Protein AF-L5LET6-F1 (afdb_monomer_lite)

Foldseek 3Di:
DQCDAQNLCVVVVQDVDSDCVSAFEQPACFAPVSLVVVLVDSHQEYEFEWDFAPPPDPPTDLWIGGDDPPDRDYNGTLLNSLVCDLVRDQHEYEYEYQELSRQQVNLQSVLVCVVVVSDPHAYEYEFAQAADPPDPDPRGYPPVSNVVSCVPRPVSHHYDYHHDDDDDVVPPDDDDD

Radius of gyration: 16.27 Å; chains: 1; bounding box: 38×45×48 Å

Structure (mmCIF, N/CA/C/O backbone):
data_AF-L5LET6-F1
#
_entry.id   AF-L5LET6-F1
#
loop_
_atom_site.group_PDB
_atom_site.id
_atom_site.type_symbol
_atom_site.label_atom_id
_atom_site.label_alt_id
_atom_site.label_comp_id
_atom_site.label_asym_id
_atom_site.label_entity_id
_atom_site.label_seq_id
_atom_site.pdbx_PDB_ins_code
_atom_site.Cartn_x
_atom_site.Cartn_y
_atom_site.Cartn_z
_atom_site.occupancy
_atom_site.B_iso_or_equiv
_atom_site.auth_seq_id
_atom_site.auth_comp_id
_atom_site.auth_asym_id
_atom_site.auth_atom_id
_atom_site.pdbx_PDB_model_num
ATOM 1 N N . PRO A 1 1 ? -2.279 16.173 13.457 1.00 42.00 1 PRO A N 1
ATOM 2 C CA . PRO A 1 1 ? -1.729 15.002 14.188 1.00 42.00 1 PRO A CA 1
ATOM 3 C C . PRO A 1 1 ? -1.595 13.807 13.237 1.00 42.00 1 PRO A C 1
ATOM 5 O O . PRO A 1 1 ? -2.572 13.461 12.583 1.00 42.00 1 PRO A O 1
ATOM 8 N N . ARG A 1 2 ? -0.393 13.230 13.103 1.00 56.94 2 ARG A N 1
ATOM 9 C CA . ARG A 1 2 ? -0.172 12.028 12.279 1.00 56.94 2 ARG A CA 1
ATOM 10 C C . ARG A 1 2 ? -0.995 10.874 12.863 1.00 56.94 2 ARG A C 1
ATOM 12 O O . ARG A 1 2 ? -0.799 10.533 14.026 1.00 56.94 2 ARG A O 1
ATOM 19 N N . CYS A 1 3 ? -1.927 10.314 12.095 1.00 66.38 3 CYS A N 1
ATOM 20 C CA . CYS A 1 3 ? -2.768 9.209 12.551 1.00 66.38 3 CYS A CA 1
ATOM 21 C C . CYS A 1 3 ? -1.999 7.893 12.360 1.00 66.38 3 CYS A C 1
ATOM 23 O O . CYS A 1 3 ? -1.862 7.406 11.240 1.00 66.38 3 CYS A O 1
ATOM 25 N N . ARG A 1 4 ? -1.414 7.363 13.440 1.00 87.25 4 ARG A N 1
ATOM 26 C CA . ARG A 1 4 ? -0.727 6.062 13.423 1.00 87.25 4 ARG A CA 1
ATOM 27 C C . ARG A 1 4 ? -1.759 4.936 13.398 1.00 87.25 4 ARG A C 1
ATOM 29 O O . ARG A 1 4 ? -2.838 5.094 13.960 1.00 87.25 4 ARG A O 1
ATOM 36 N N . LEU A 1 5 ? -1.407 3.791 12.805 1.00 94.94 5 LEU A N 1
ATOM 37 C CA . LEU A 1 5 ? -2.327 2.659 12.626 1.00 94.94 5 LEU A CA 1
ATOM 38 C C . LEU A 1 5 ? -3.056 2.257 13.911 1.00 94.94 5 LEU A C 1
ATOM 40 O O . LEU A 1 5 ? -4.277 2.202 13.924 1.00 94.94 5 LEU A O 1
ATOM 44 N N . LEU A 1 6 ? -2.325 2.052 15.005 1.00 96.06 6 LEU A N 1
ATOM 45 C CA . LEU A 1 6 ? -2.938 1.624 16.264 1.00 96.06 6 LEU A CA 1
ATOM 46 C C . LEU A 1 6 ? -3.876 2.685 16.855 1.00 96.06 6 LEU A C 1
ATOM 48 O O . LEU A 1 6 ? -4.922 2.338 17.385 1.00 96.06 6 LEU A O 1
ATOM 52 N N . ASP A 1 7 ? -3.537 3.972 16.739 1.00 95.62 7 ASP A N 1
ATOM 53 C CA . ASP A 1 7 ? -4.405 5.055 17.219 1.00 95.62 7 ASP A CA 1
ATOM 54 C C . ASP A 1 7 ? -5.689 5.143 16.391 1.00 95.62 7 ASP A C 1
ATOM 56 O O . ASP A 1 7 ? -6.769 5.355 16.937 1.00 95.62 7 ASP A O 1
ATOM 60 N N . TYR A 1 8 ? -5.569 4.944 15.078 1.00 96.44 8 TYR A N 1
ATOM 61 C CA . TYR A 1 8 ? -6.702 4.889 14.168 1.00 96.44 8 TYR A CA 1
ATOM 62 C C . TYR A 1 8 ? -7.643 3.732 14.514 1.00 96.44 8 TYR A C 1
ATOM 64 O O . TYR A 1 8 ? -8.817 3.967 14.790 1.00 96.44 8 TYR A O 1
ATOM 72 N N . LEU A 1 9 ? -7.123 2.504 14.580 1.00 97.38 9 LEU A N 1
ATOM 73 C CA . LEU A 1 9 ? -7.918 1.307 14.873 1.00 97.38 9 LEU A CA 1
ATOM 74 C C . LEU A 1 9 ? -8.545 1.368 16.274 1.00 97.38 9 LEU A C 1
ATOM 76 O O . LEU A 1 9 ? -9.698 0.978 16.453 1.00 97.38 9 LEU A O 1
ATOM 80 N N . LEU A 1 10 ? -7.825 1.923 17.256 1.00 97.12 10 LEU A N 1
ATOM 81 C CA . LEU A 1 10 ? -8.359 2.169 18.595 1.00 97.12 10 LEU A CA 1
ATOM 82 C C . LEU A 1 10 ? -9.502 3.193 18.558 1.00 97.12 10 LEU A C 1
ATOM 84 O O . LEU A 1 10 ? -10.529 2.980 19.194 1.00 97.12 10 LEU A O 1
ATOM 88 N N . SER A 1 11 ? -9.367 4.276 17.781 1.00 96.56 11 SER A N 1
ATOM 89 C CA . SER A 1 11 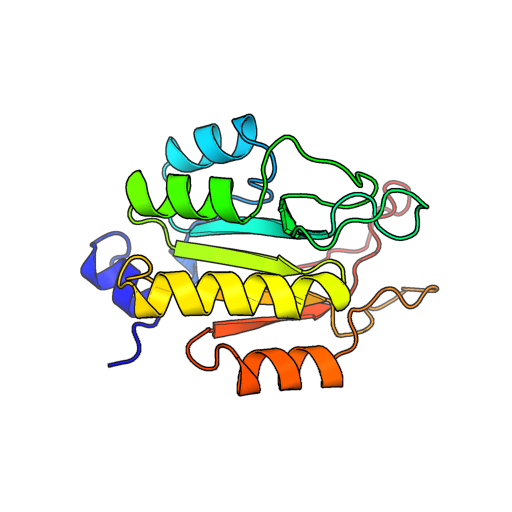? -10.433 5.280 17.627 1.00 96.56 11 SER A CA 1
ATOM 90 C C . SER A 1 11 ? -11.697 4.733 16.954 1.00 96.56 11 SER A C 1
ATOM 92 O O . SER A 1 11 ? -12.787 5.246 17.198 1.00 96.56 11 SER A O 1
ATOM 94 N N . LEU A 1 12 ? -11.559 3.679 16.142 1.00 96.69 12 LEU A N 1
ATOM 95 C CA . LEU A 1 12 ? -12.670 2.959 15.519 1.00 96.69 12 LEU A CA 1
ATOM 96 C C . LEU A 1 12 ? -13.272 1.879 16.434 1.00 96.69 12 LEU A C 1
ATOM 98 O O . LEU A 1 12 ? -14.280 1.276 16.079 1.00 96.69 12 LEU A O 1
ATOM 102 N N . GLY A 1 13 ? -12.659 1.608 17.591 1.00 97.25 13 GLY A N 1
ATOM 103 C CA . GLY A 1 13 ? -13.052 0.520 18.488 1.00 97.25 13 GLY A CA 1
ATOM 104 C C . GLY A 1 13 ? -12.735 -0.880 17.948 1.00 97.25 13 GLY A C 1
ATOM 105 O O . GLY A 1 13 ? -13.271 -1.857 18.462 1.00 97.25 13 GLY A O 1
ATOM 106 N N . GLN A 1 14 ? -11.879 -0.991 16.926 1.00 97.00 14 GLN A N 1
ATOM 107 C CA . GLN A 1 14 ? -11.505 -2.275 16.317 1.00 97.00 14 GLN A CA 1
ATOM 108 C C . GLN A 1 14 ? -10.480 -3.048 17.157 1.00 97.00 14 GLN A C 1
ATOM 110 O O . GLN A 1 14 ? -10.425 -4.271 17.092 1.00 97.00 14 GLN A O 1
ATOM 115 N N . ILE A 1 15 ? -9.697 -2.344 17.977 1.00 97.81 15 ILE A N 1
ATOM 116 C CA . ILE A 1 15 ? -8.790 -2.934 18.967 1.00 97.81 15 ILE A CA 1
ATOM 117 C C . ILE A 1 15 ? -9.070 -2.331 20.344 1.00 97.81 15 ILE A C 1
ATOM 119 O O . ILE A 1 15 ? -9.472 -1.174 20.451 1.00 97.81 15 ILE A O 1
ATOM 123 N N . SER A 1 16 ? -8.846 -3.100 21.409 1.00 97.12 16 SER A N 1
ATOM 124 C CA . SER A 1 16 ? -9.126 -2.676 22.791 1.00 97.12 16 SER A CA 1
ATOM 125 C C . SER A 1 16 ? -7.997 -1.863 23.432 1.00 97.12 16 SER A C 1
ATOM 127 O O . SER A 1 16 ? -8.214 -1.153 24.412 1.00 97.12 16 SER A O 1
ATOM 129 N N . GLN A 1 17 ? -6.784 -1.968 22.892 1.00 96.81 17 GLN A N 1
ATOM 130 C CA . GLN A 1 17 ? -5.580 -1.317 23.398 1.00 96.81 17 GLN A CA 1
ATOM 131 C C . GLN A 1 17 ? -4.551 -1.150 22.276 1.00 96.81 17 GLN A C 1
ATOM 133 O O . GLN A 1 17 ? -4.701 -1.717 21.197 1.00 96.81 17 GLN A O 1
ATOM 138 N N . ARG A 1 18 ? -3.483 -0.385 22.531 1.00 95.12 18 ARG A N 1
ATOM 139 C CA . ARG A 1 18 ? -2.367 -0.194 21.588 1.00 95.12 18 ARG A CA 1
ATOM 140 C C . ARG A 1 18 ? -1.471 -1.434 21.520 1.00 95.12 18 ARG A C 1
ATOM 142 O O . ARG A 1 18 ? -0.338 -1.407 21.990 1.00 95.12 18 ARG A O 1
ATOM 149 N N . ASP A 1 19 ? -1.990 -2.498 20.927 1.00 94.62 19 ASP A N 1
ATOM 150 C CA . ASP A 1 19 ? -1.293 -3.764 20.731 1.00 94.62 19 ASP A CA 1
ATOM 151 C C . ASP A 1 19 ? -1.419 -4.201 19.268 1.00 94.62 19 ASP A C 1
ATOM 153 O O . ASP A 1 19 ? -2.522 -4.397 18.756 1.00 94.62 19 ASP A O 1
ATOM 157 N N . SER A 1 20 ? -0.283 -4.323 18.579 1.00 92.69 20 SER A N 1
ATOM 158 C CA . SER A 1 20 ? -0.252 -4.725 17.173 1.00 92.69 20 SER A CA 1
ATOM 159 C C . SER A 1 20 ? -0.638 -6.186 16.955 1.00 92.69 20 SER A C 1
ATOM 161 O O . SER A 1 20 ? -1.014 -6.527 15.840 1.00 92.69 20 SER A O 1
ATOM 163 N N . LEU A 1 21 ? -0.584 -7.036 17.989 1.00 95.94 21 LEU A N 1
ATOM 164 C CA . LEU A 1 21 ? -1.037 -8.430 17.903 1.00 95.94 21 LEU A CA 1
ATOM 165 C C . LEU A 1 21 ? -2.555 -8.545 17.710 1.00 95.94 21 LEU A C 1
ATOM 167 O O . LEU A 1 21 ? -3.041 -9.593 17.299 1.00 95.94 21 LEU A O 1
ATOM 171 N N . LEU A 1 22 ? -3.301 -7.473 17.991 1.00 97.00 22 LEU A N 1
ATOM 172 C CA . LEU A 1 22 ? -4.745 -7.407 17.769 1.00 97.00 22 LEU A CA 1
ATOM 173 C C . LEU A 1 22 ? -5.113 -7.018 16.330 1.00 97.00 22 LEU A C 1
ATOM 175 O O . LEU A 1 22 ? -6.288 -7.057 15.978 1.00 97.00 22 LEU A O 1
ATOM 179 N N . VAL A 1 23 ? -4.140 -6.607 15.512 1.00 97.62 23 VAL A N 1
ATOM 180 C CA . VAL A 1 23 ? -4.394 -6.137 14.147 1.00 97.62 23 VAL A CA 1
ATOM 181 C C . VAL A 1 23 ? -4.425 -7.322 13.189 1.00 97.62 23 VAL A C 1
ATOM 183 O O . VAL A 1 23 ? -3.435 -8.039 13.051 1.00 97.62 23 VAL A O 1
ATOM 186 N N . THR A 1 24 ? -5.544 -7.488 12.488 1.00 98.12 24 THR A N 1
ATOM 187 C CA . THR A 1 24 ? -5.717 -8.487 11.427 1.00 98.12 24 THR A CA 1
ATOM 188 C C . THR A 1 24 ? -5.458 -7.885 10.047 1.00 98.12 24 THR A C 1
ATOM 190 O O . THR A 1 24 ? -5.730 -6.704 9.799 1.00 98.12 24 THR A O 1
ATOM 193 N N . TRP A 1 25 ? -4.903 -8.699 9.151 1.00 97.81 25 TRP A N 1
ATOM 194 C CA . TRP A 1 25 ? -4.405 -8.270 7.847 1.00 97.81 25 TRP A CA 1
ATOM 195 C C . TRP A 1 25 ? -4.940 -9.191 6.760 1.00 97.81 25 TRP A C 1
ATOM 197 O O . TRP A 1 25 ? -4.716 -10.400 6.813 1.00 97.81 25 TRP A O 1
ATOM 207 N N . HIS A 1 26 ? -5.566 -8.604 5.746 1.00 98.31 26 HIS A N 1
ATOM 208 C CA . HIS A 1 26 ? -5.861 -9.302 4.508 1.00 98.31 26 HIS A CA 1
ATOM 209 C C . HIS A 1 26 ? -4.644 -9.213 3.593 1.00 98.31 26 HIS A C 1
ATOM 211 O O . HIS A 1 26 ? -4.212 -8.109 3.263 1.00 98.31 26 HIS A O 1
ATOM 217 N N . HIS A 1 27 ? -4.095 -10.355 3.196 1.00 96.69 27 HIS A N 1
ATOM 218 C CA . HIS A 1 27 ? -2.906 -10.431 2.349 1.00 96.69 27 HIS A CA 1
ATOM 219 C C . HIS A 1 27 ? -3.279 -10.556 0.868 1.00 96.69 27 HIS A C 1
ATOM 221 O O . HIS A 1 27 ? -4.204 -11.298 0.533 1.00 96.69 27 HIS A O 1
ATOM 227 N N . ALA A 1 28 ? -2.517 -9.888 -0.003 1.00 96.62 28 ALA A N 1
ATOM 228 C CA . ALA A 1 28 ? -2.581 -10.003 -1.457 1.00 96.62 28 ALA A CA 1
ATOM 229 C C . ALA A 1 28 ? -3.970 -9.715 -2.062 1.00 96.62 28 ALA A C 1
ATOM 231 O O . ALA A 1 28 ? -4.468 -10.461 -2.911 1.00 96.62 28 ALA A O 1
ATOM 232 N N . ALA A 1 29 ? -4.598 -8.602 -1.666 1.00 98.25 29 ALA A N 1
ATOM 233 C CA . ALA A 1 29 ? -5.882 -8.129 -2.195 1.00 98.25 29 ALA A CA 1
ATOM 234 C C . ALA A 1 29 ? -5.753 -7.525 -3.614 1.00 98.25 29 ALA A C 1
ATOM 236 O O . ALA A 1 29 ? -6.177 -6.395 -3.865 1.00 98.25 29 ALA A O 1
ATOM 237 N N . ASN A 1 30 ? -5.126 -8.261 -4.533 1.00 98.44 30 ASN A N 1
ATOM 238 C CA . ASN A 1 30 ? -4.574 -7.724 -5.774 1.00 98.44 30 ASN A CA 1
ATOM 239 C C . ASN A 1 30 ? -5.618 -7.563 -6.886 1.00 98.44 30 ASN A C 1
ATOM 241 O O . ASN A 1 30 ? -5.708 -6.510 -7.510 1.00 98.44 30 ASN A O 1
ATOM 245 N N . SER A 1 31 ? -6.442 -8.579 -7.140 1.00 98.56 31 SER A N 1
ATOM 246 C CA . SER A 1 31 ? -7.479 -8.489 -8.178 1.00 98.56 31 SER A CA 1
ATOM 247 C C . SER A 1 31 ? -8.720 -7.738 -7.687 1.00 98.56 31 SER A C 1
ATOM 249 O O . SER A 1 31 ? -8.917 -7.557 -6.482 1.00 98.56 31 SER A O 1
ATOM 251 N N . GLN A 1 32 ? -9.624 -7.343 -8.589 1.00 98.62 32 GLN A N 1
ATOM 252 C CA . GLN A 1 32 ? -10.919 -6.789 -8.165 1.00 98.62 32 GLN A CA 1
ATOM 253 C C . GLN A 1 32 ? -11.714 -7.785 -7.312 1.00 98.62 32 GLN A C 1
ATOM 255 O O . GLN A 1 32 ? -12.430 -7.389 -6.390 1.00 98.62 32 GLN A O 1
ATOM 260 N N . LYS A 1 33 ? -11.604 -9.080 -7.625 1.00 98.50 33 LYS A N 1
ATOM 261 C CA . LYS A 1 33 ? -12.255 -10.151 -6.870 1.00 98.50 33 LYS A CA 1
ATOM 262 C C . LYS A 1 33 ? -11.685 -10.245 -5.453 1.00 98.50 33 LYS A C 1
ATOM 264 O O . LYS A 1 33 ? -12.463 -10.247 -4.502 1.00 98.50 33 LYS A O 1
ATOM 269 N N . ASP A 1 34 ? -10.362 -10.289 -5.321 1.00 98.44 34 ASP A N 1
ATOM 270 C CA . ASP A 1 34 ? -9.696 -10.436 -4.021 1.00 98.44 34 ASP A CA 1
ATOM 271 C C . ASP A 1 34 ? -9.885 -9.178 -3.169 1.00 98.44 34 ASP A C 1
ATOM 273 O O . ASP A 1 34 ? -10.208 -9.275 -1.990 1.00 98.44 34 ASP A O 1
ATOM 277 N N . MET A 1 35 ? -9.819 -7.990 -3.779 1.00 98.62 35 MET A N 1
ATOM 278 C CA . MET A 1 35 ? -10.154 -6.730 -3.115 1.00 98.62 35 MET A CA 1
ATOM 279 C C . MET A 1 35 ? -11.585 -6.734 -2.557 1.00 98.62 35 MET A C 1
ATOM 281 O O . MET A 1 35 ? -11.789 -6.318 -1.419 1.00 98.62 35 MET A O 1
ATOM 285 N N . ARG A 1 36 ? -12.587 -7.208 -3.314 1.00 98.50 36 ARG A N 1
ATOM 286 C CA . ARG A 1 36 ? -13.974 -7.294 -2.813 1.00 98.50 36 ARG A CA 1
ATOM 287 C C . ARG A 1 36 ? -14.099 -8.276 -1.651 1.00 98.50 36 ARG A C 1
ATOM 289 O O . ARG A 1 36 ? -14.700 -7.922 -0.643 1.00 98.50 36 ARG A O 1
ATOM 296 N N . ALA A 1 37 ? -13.473 -9.448 -1.748 1.00 98.31 37 ALA A N 1
ATOM 297 C CA . ALA A 1 37 ? -13.440 -10.406 -0.644 1.00 98.31 37 ALA A CA 1
ATOM 298 C C . ALA A 1 37 ? -12.770 -9.810 0.611 1.00 98.31 37 ALA A C 1
ATOM 300 O O . ALA A 1 37 ? -13.271 -9.961 1.725 1.00 98.31 37 ALA A O 1
ATOM 301 N N . ALA A 1 38 ? -11.681 -9.058 0.435 1.00 98.00 38 ALA A N 1
ATOM 302 C CA . ALA A 1 38 ? -10.997 -8.362 1.518 1.00 98.00 38 ALA A CA 1
ATOM 303 C C . ALA A 1 38 ? -11.872 -7.280 2.171 1.00 98.00 38 ALA A C 1
ATOM 305 O O . ALA A 1 38 ? -11.862 -7.117 3.396 1.00 98.00 38 ALA A O 1
ATOM 306 N N . LEU A 1 39 ? -12.654 -6.551 1.370 1.00 98.44 39 LEU A N 1
ATOM 307 C CA . LEU A 1 39 ? -13.596 -5.541 1.852 1.00 98.44 39 LEU A CA 1
ATOM 308 C C . LEU A 1 39 ? -14.747 -6.152 2.663 1.00 98.44 39 LEU A C 1
ATOM 310 O O . LEU A 1 39 ? -15.169 -5.536 3.637 1.00 98.44 39 LEU A O 1
ATOM 314 N N . GLU A 1 40 ? -15.204 -7.349 2.294 1.00 98.19 40 GLU A N 1
ATOM 315 C CA . GLU A 1 40 ? -16.276 -8.089 2.979 1.00 98.19 40 GLU A CA 1
ATOM 316 C C . GLU A 1 40 ? -15.808 -8.836 4.241 1.00 98.19 40 GLU A C 1
ATOM 318 O O . GLU A 1 40 ? -16.635 -9.218 5.066 1.00 98.19 40 GLU A O 1
ATOM 323 N N . SER A 1 41 ? -14.500 -9.047 4.408 1.00 97.94 41 SER A N 1
ATOM 324 C CA . SER A 1 41 ? -13.923 -9.714 5.585 1.00 97.94 41 SER A CA 1
ATOM 325 C C . SER A 1 41 ? -13.953 -8.850 6.857 1.00 97.94 41 SER A C 1
ATOM 327 O O . SER A 1 41 ? -14.169 -7.638 6.800 1.00 97.94 41 SER A O 1
ATOM 329 N N . ASP A 1 42 ? -13.597 -9.443 7.998 1.00 97.25 42 ASP A N 1
ATOM 330 C CA . ASP A 1 42 ? -13.362 -8.722 9.260 1.00 97.25 42 ASP A CA 1
ATOM 331 C C . ASP A 1 42 ? -11.916 -8.195 9.404 1.00 97.25 42 ASP A C 1
ATOM 333 O O . ASP A 1 42 ? -11.546 -7.657 10.450 1.00 97.25 42 ASP A O 1
ATOM 337 N N . ASP A 1 43 ? -11.077 -8.316 8.366 1.00 98.31 43 ASP A N 1
ATOM 338 C CA . ASP A 1 43 ? -9.687 -7.852 8.429 1.00 98.31 43 ASP A CA 1
ATOM 339 C C . ASP A 1 43 ? -9.598 -6.328 8.584 1.00 98.31 43 ASP A C 1
ATOM 341 O O . ASP A 1 43 ? -10.330 -5.566 7.944 1.00 98.31 43 ASP A O 1
ATOM 345 N N . MET A 1 44 ? -8.678 -5.854 9.422 1.00 98.44 44 MET A N 1
ATOM 346 C CA . MET A 1 44 ? -8.559 -4.427 9.739 1.00 98.44 44 MET A CA 1
ATOM 347 C C . MET A 1 44 ? -7.727 -3.652 8.715 1.00 98.44 44 MET A C 1
ATOM 349 O O . MET A 1 44 ? -7.935 -2.449 8.528 1.00 98.44 44 MET A O 1
ATOM 353 N N . VAL A 1 45 ? -6.776 -4.319 8.061 1.00 98.44 45 VAL A N 1
ATOM 354 C CA . VAL A 1 45 ? -5.854 -3.711 7.096 1.00 98.44 45 VAL A CA 1
ATOM 355 C C . VAL A 1 45 ? -5.800 -4.545 5.828 1.00 98.44 45 VAL A C 1
ATOM 357 O O . VAL A 1 45 ? -5.683 -5.765 5.892 1.00 98.44 45 VAL A O 1
ATOM 360 N N . LEU A 1 46 ? -5.867 -3.879 4.679 1.00 98.62 46 LEU A N 1
ATOM 361 C CA . LEU A 1 46 ? -5.692 -4.499 3.372 1.00 98.62 46 LEU A CA 1
ATOM 362 C C . LEU A 1 46 ? -4.263 -4.289 2.900 1.00 98.62 46 LEU A C 1
ATOM 364 O O . LEU A 1 46 ? -3.794 -3.152 2.828 1.00 98.62 46 LEU A O 1
ATOM 368 N N . GLU A 1 47 ? -3.606 -5.385 2.561 1.00 98.62 47 GLU A N 1
ATOM 369 C CA . GLU A 1 47 ? -2.325 -5.401 1.882 1.00 98.62 47 GLU A CA 1
ATOM 370 C C . GLU A 1 47 ? -2.531 -5.786 0.409 1.00 98.62 47 GLU A C 1
ATOM 372 O O . GLU A 1 47 ? -3.348 -6.654 0.089 1.00 98.62 47 GLU A O 1
ATOM 377 N N . ALA A 1 48 ? -1.844 -5.079 -0.486 1.00 98.50 48 ALA A N 1
ATOM 378 C CA . ALA A 1 48 ? -1.819 -5.387 -1.907 1.00 98.50 48 ALA A CA 1
ATOM 379 C C . ALA A 1 48 ? -0.451 -5.063 -2.515 1.00 98.50 48 ALA A C 1
ATOM 381 O O . ALA A 1 48 ? 0.188 -4.057 -2.185 1.00 98.50 48 ALA A O 1
ATOM 382 N N . ASP A 1 49 ? -0.063 -5.898 -3.466 1.00 98.75 49 ASP A N 1
ATOM 383 C CA . ASP A 1 49 ? 1.192 -5.830 -4.189 1.00 98.75 49 ASP A CA 1
ATOM 384 C C . ASP A 1 49 ? 1.092 -4.839 -5.346 1.00 98.75 49 ASP A C 1
ATOM 386 O O . ASP A 1 49 ? 0.116 -4.847 -6.089 1.00 98.75 49 ASP A O 1
ATOM 390 N N . VAL A 1 50 ? 2.112 -4.007 -5.545 1.00 98.69 50 VAL A N 1
ATOM 391 C CA . VAL A 1 50 ? 2.115 -2.959 -6.572 1.00 98.69 50 VAL A CA 1
ATOM 392 C C . VAL A 1 50 ? 3.296 -3.130 -7.518 1.00 98.69 50 VAL A C 1
ATOM 394 O O . VAL A 1 50 ? 4.456 -3.217 -7.099 1.00 98.69 50 VAL A O 1
ATOM 397 N N . ASN A 1 51 ? 3.009 -3.093 -8.817 1.00 97.88 51 ASN A N 1
ATOM 398 C CA . ASN A 1 51 ? 4.009 -2.956 -9.872 1.00 97.88 51 ASN A CA 1
ATOM 399 C C . ASN A 1 51 ? 3.466 -2.073 -11.006 1.00 97.88 51 ASN A C 1
ATOM 401 O O . ASN A 1 51 ? 2.297 -1.699 -10.991 1.00 97.88 51 ASN A O 1
ATOM 405 N N . LEU A 1 52 ? 4.300 -1.725 -11.984 1.00 97.81 52 LEU A N 1
ATOM 406 C CA . LEU A 1 52 ? 3.797 -1.175 -13.243 1.00 97.81 52 LEU A CA 1
ATOM 407 C C . LEU A 1 52 ? 3.100 -2.273 -14.052 1.00 97.81 52 LEU A C 1
ATOM 409 O O . LEU A 1 52 ? 3.292 -3.462 -13.796 1.00 97.81 52 LEU A O 1
ATOM 413 N N . GLU A 1 53 ? 2.270 -1.881 -15.008 1.00 97.62 53 GLU A N 1
ATOM 414 C CA . GLU A 1 53 ? 1.670 -2.805 -15.965 1.00 97.62 53 GLU A CA 1
ATOM 415 C C . GLU A 1 53 ? 2.677 -3.186 -17.054 1.00 97.62 53 GLU A C 1
ATOM 417 O O . GLU A 1 53 ? 3.353 -2.330 -17.615 1.00 97.62 53 GLU A O 1
ATOM 422 N N . GLY A 1 54 ? 2.773 -4.480 -17.361 1.00 95.44 54 GLY A N 1
ATOM 423 C CA . GLY A 1 54 ? 3.669 -5.020 -18.383 1.00 95.44 54 GLY A CA 1
ATOM 424 C C . GLY A 1 54 ? 5.179 -4.826 -18.149 1.00 95.44 54 GLY A C 1
ATOM 425 O O . GLY A 1 54 ? 5.877 -4.623 -19.146 1.00 95.44 54 GLY A O 1
ATOM 426 N N . PRO A 1 55 ? 5.724 -4.886 -16.915 1.00 92.00 55 PRO A N 1
ATOM 427 C CA . PRO A 1 55 ? 7.115 -4.550 -16.630 1.00 92.00 55 PRO A CA 1
ATOM 428 C C . PRO A 1 55 ? 8.098 -5.394 -17.438 1.00 92.00 55 PRO A C 1
ATOM 430 O O . PRO A 1 55 ? 7.920 -6.606 -17.574 1.00 92.00 55 PRO A O 1
ATOM 433 N N . ILE A 1 56 ? 9.174 -4.762 -17.920 1.00 88.25 56 ILE A N 1
ATOM 434 C CA . ILE A 1 56 ? 10.249 -5.421 -18.692 1.00 88.25 56 ILE A CA 1
ATOM 435 C C . ILE A 1 56 ? 9.708 -6.030 -20.007 1.00 88.25 56 ILE A C 1
ATOM 437 O O . ILE A 1 56 ? 10.240 -6.999 -20.550 1.00 88.25 56 ILE A O 1
ATOM 441 N N . THR A 1 57 ? 8.635 -5.455 -20.559 1.00 92.25 57 THR A N 1
ATOM 442 C CA . THR A 1 57 ? 8.097 -5.819 -21.877 1.00 92.25 57 THR A CA 1
ATOM 443 C C . THR A 1 57 ? 7.969 -4.593 -22.778 1.00 92.25 57 THR A C 1
ATOM 445 O O . THR A 1 57 ? 8.011 -3.456 -22.318 1.00 92.25 57 THR A O 1
ATOM 448 N N . ALA A 1 58 ? 7.759 -4.810 -24.080 1.00 92.06 58 ALA A N 1
ATOM 449 C CA . ALA A 1 58 ? 7.444 -3.724 -25.014 1.00 92.06 58 ALA A CA 1
ATOM 450 C C . ALA A 1 58 ? 6.095 -3.034 -24.718 1.00 92.06 58 ALA A C 1
ATOM 452 O O . ALA A 1 58 ? 5.835 -1.960 -25.252 1.00 92.06 58 ALA A O 1
ATOM 453 N N . ASN A 1 59 ? 5.254 -3.652 -23.883 1.00 92.31 59 ASN A N 1
ATOM 454 C CA . ASN A 1 59 ? 3.945 -3.151 -23.478 1.00 92.31 59 ASN A CA 1
ATOM 455 C C . ASN A 1 59 ? 3.975 -2.536 -22.068 1.00 92.31 59 ASN A C 1
ATOM 457 O O . ASN A 1 59 ? 2.909 -2.370 -21.481 1.00 92.31 59 ASN A O 1
ATOM 461 N N . GLU A 1 60 ? 5.157 -2.262 -21.500 1.00 93.38 60 GLU A N 1
ATOM 462 C CA . GLU A 1 60 ? 5.252 -1.589 -20.202 1.00 93.38 60 GLU A CA 1
ATOM 463 C C . GLU A 1 60 ? 4.551 -0.229 -20.273 1.00 93.38 60 GLU A C 1
ATOM 465 O O . GLU A 1 60 ? 4.829 0.587 -21.158 1.00 93.38 60 GLU A O 1
ATOM 470 N N . THR A 1 61 ? 3.637 0.014 -19.338 1.00 94.50 61 THR A N 1
ATOM 471 C CA . THR A 1 61 ? 2.979 1.311 -19.188 1.00 94.50 61 THR A CA 1
ATOM 472 C C . THR A 1 61 ? 3.435 1.982 -17.895 1.00 94.50 61 THR A C 1
ATOM 474 O O . THR A 1 61 ? 3.945 1.347 -16.976 1.00 94.50 61 THR A O 1
ATOM 477 N N . GLY A 1 62 ? 3.239 3.297 -17.793 1.00 94.88 62 GLY A N 1
ATOM 478 C CA . GLY A 1 62 ? 3.500 4.044 -16.557 1.00 94.88 62 GLY A CA 1
ATOM 479 C C . GLY A 1 62 ? 2.410 3.884 -15.489 1.00 94.88 62 GLY A C 1
ATOM 480 O O . GLY A 1 62 ? 2.398 4.659 -14.536 1.00 94.88 62 GLY A O 1
ATOM 481 N N . VAL A 1 63 ? 1.464 2.954 -15.667 1.00 98.19 63 VAL A N 1
ATOM 482 C CA . VAL A 1 63 ? 0.292 2.793 -14.799 1.00 98.19 63 VAL A CA 1
ATOM 483 C C . VAL A 1 63 ? 0.593 1.773 -13.700 1.00 98.19 63 VAL A C 1
ATOM 485 O O . VAL A 1 63 ? 0.849 0.609 -14.013 1.00 98.19 63 VAL A O 1
ATOM 488 N N . PRO A 1 64 ? 0.534 2.160 -12.411 1.00 98.69 64 PRO A N 1
ATOM 489 C CA . PRO A 1 64 ? 0.619 1.204 -11.318 1.00 98.69 64 PRO A CA 1
ATOM 490 C C . PRO A 1 64 ? -0.628 0.322 -11.248 1.00 98.69 64 PRO A C 1
ATOM 492 O O . PRO A 1 64 ? -1.763 0.812 -11.259 1.00 98.69 64 PRO A O 1
ATOM 495 N N . ILE A 1 65 ? -0.410 -0.979 -11.122 1.00 98.75 65 ILE A N 1
ATOM 496 C CA . ILE A 1 65 ? -1.438 -2.008 -11.013 1.00 98.75 65 ILE A CA 1
ATOM 497 C C . ILE A 1 65 ? -1.204 -2.875 -9.781 1.00 98.75 65 ILE A C 1
ATOM 499 O O . ILE A 1 65 ? -0.077 -3.014 -9.299 1.00 98.75 65 ILE A O 1
ATOM 503 N N . MET A 1 66 ? -2.288 -3.469 -9.292 1.00 98.62 66 MET A N 1
ATOM 504 C CA . MET A 1 66 ? -2.257 -4.363 -8.145 1.00 98.62 66 MET A CA 1
ATOM 505 C C . MET A 1 66 ? -1.876 -5.770 -8.601 1.00 98.62 66 MET A C 1
ATOM 507 O O . MET A 1 66 ? -2.709 -6.506 -9.137 1.00 98.62 66 MET A O 1
ATOM 511 N N . VAL A 1 67 ? -0.598 -6.126 -8.481 1.00 97.62 67 VAL A N 1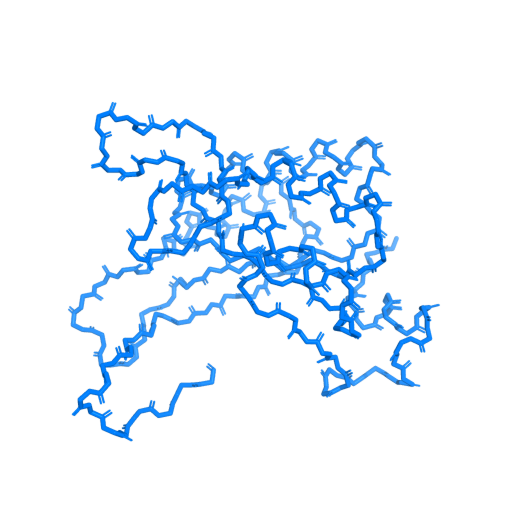
ATOM 512 C CA . VAL A 1 67 ? -0.045 -7.350 -9.063 1.00 97.62 67 VAL A CA 1
ATOM 513 C C . VAL A 1 67 ? 1.172 -7.866 -8.296 1.00 97.62 67 VAL A C 1
ATOM 515 O O . VAL A 1 67 ? 2.103 -7.126 -7.975 1.00 97.62 67 VAL A O 1
ATOM 518 N N . HIS A 1 68 ? 1.198 -9.181 -8.085 1.00 95.19 68 HIS A N 1
ATOM 519 C CA . HIS A 1 68 ? 2.366 -9.903 -7.593 1.00 95.19 68 HIS A CA 1
ATOM 520 C C . HIS A 1 68 ? 3.021 -10.696 -8.740 1.00 95.19 68 HIS A C 1
ATOM 522 O O . HIS A 1 68 ? 2.319 -11.428 -9.449 1.00 95.19 68 HIS A O 1
ATOM 528 N N . PRO A 1 69 ? 4.356 -10.643 -8.913 1.00 91.75 69 PRO A N 1
ATOM 529 C CA . PRO A 1 69 ? 5.073 -11.532 -9.826 1.00 91.75 69 PRO A CA 1
ATOM 530 C C . PRO A 1 69 ? 4.748 -13.023 -9.584 1.00 91.75 69 PRO A C 1
ATOM 532 O O . PRO A 1 69 ? 4.565 -13.439 -8.444 1.00 91.75 69 PRO A O 1
ATOM 535 N N . PRO A 1 70 ? 4.692 -13.878 -10.617 1.00 92.50 70 PRO A N 1
ATOM 536 C CA . PRO A 1 70 ? 5.142 -13.634 -11.983 1.00 92.50 70 PRO A CA 1
ATOM 537 C C . PRO A 1 70 ? 4.092 -12.953 -12.873 1.00 92.50 70 PRO A C 1
ATOM 539 O O . PRO A 1 70 ? 4.343 -12.778 -14.063 1.00 92.50 70 PRO A O 1
ATOM 542 N N . LEU A 1 71 ? 2.921 -12.591 -12.338 1.00 94.88 71 LEU A N 1
ATOM 543 C CA . LEU A 1 71 ? 1.932 -11.849 -13.110 1.00 94.88 71 LEU A CA 1
ATOM 544 C C . LEU A 1 71 ? 2.439 -10.426 -13.368 1.00 94.88 71 LEU A C 1
ATOM 546 O O . LEU A 1 71 ? 3.057 -9.800 -12.508 1.00 94.88 71 LEU A O 1
ATOM 550 N N . ILE A 1 72 ? 2.178 -9.942 -14.580 1.00 96.19 72 ILE A N 1
ATOM 551 C CA . ILE A 1 72 ? 2.581 -8.610 -15.057 1.00 96.19 72 ILE A CA 1
ATOM 552 C C . ILE A 1 72 ? 1.388 -7.774 -15.542 1.00 96.19 72 ILE A C 1
ATOM 554 O O . ILE A 1 72 ? 1.561 -6.649 -15.995 1.00 96.19 72 ILE A O 1
ATOM 558 N N . TYR A 1 73 ? 0.178 -8.324 -15.430 1.00 97.50 73 TYR A N 1
ATOM 559 C CA . TYR A 1 73 ? -1.092 -7.679 -15.750 1.00 97.50 73 TYR A CA 1
ATOM 560 C C . TYR A 1 73 ? -2.088 -7.978 -14.629 1.00 97.50 73 TYR A C 1
ATOM 562 O O . TYR A 1 73 ? -2.017 -9.039 -14.004 1.00 97.50 73 TYR A O 1
ATOM 570 N N . SER A 1 74 ? -3.016 -7.056 -14.395 1.00 97.56 74 SER A N 1
ATOM 571 C CA . SER A 1 74 ? -4.073 -7.178 -13.391 1.00 97.56 74 SER A CA 1
ATOM 572 C C . SER A 1 74 ? -5.357 -6.544 -13.914 1.00 97.56 74 SER A C 1
ATOM 574 O O . SER A 1 74 ? -5.310 -5.638 -14.742 1.00 97.56 74 SER A O 1
ATOM 576 N N . ASP A 1 75 ? -6.505 -7.004 -13.421 1.00 98.44 75 ASP A N 1
ATOM 577 C CA . ASP A 1 75 ? -7.801 -6.377 -13.692 1.00 98.44 75 ASP A CA 1
ATOM 578 C C . ASP A 1 75 ? -8.055 -5.140 -12.810 1.00 98.44 75 ASP A C 1
ATOM 580 O O . ASP A 1 75 ? -9.137 -4.550 -12.866 1.00 98.44 75 ASP A O 1
ATOM 584 N N . ASN A 1 76 ? -7.077 -4.754 -11.987 1.00 98.69 76 ASN A N 1
ATOM 585 C CA . ASN A 1 76 ? -7.212 -3.705 -10.992 1.00 98.69 76 ASN A CA 1
ATOM 586 C C . ASN A 1 76 ? -5.987 -2.781 -10.989 1.00 98.69 76 ASN A C 1
ATOM 588 O O . ASN A 1 76 ? -4.890 -3.152 -10.561 1.00 98.69 76 ASN A O 1
ATOM 592 N N . THR A 1 77 ? -6.179 -1.552 -11.462 1.00 98.88 77 THR A N 1
ATOM 593 C CA . THR A 1 77 ? -5.175 -0.492 -11.296 1.00 98.88 77 THR A CA 1
ATOM 594 C C . THR A 1 77 ? -5.097 -0.053 -9.834 1.00 98.88 77 THR A C 1
ATOM 596 O O . THR A 1 77 ? -6.070 -0.174 -9.087 1.00 98.88 77 THR A O 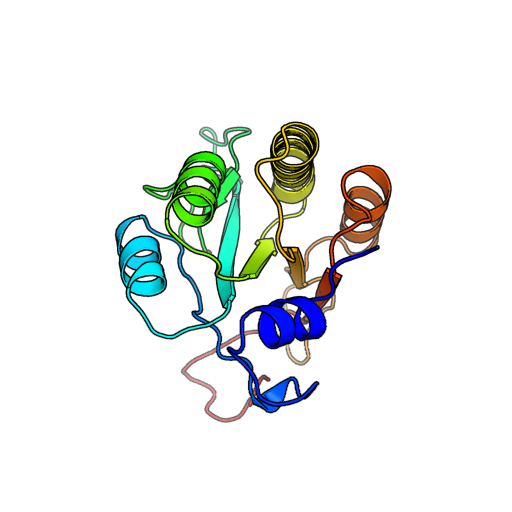1
ATOM 599 N N . LEU A 1 78 ? -3.966 0.519 -9.415 1.00 98.81 78 LEU A N 1
ATOM 600 C CA . LEU A 1 78 ? -3.844 1.099 -8.075 1.00 98.81 78 LEU A CA 1
ATOM 601 C C . LEU A 1 78 ? -4.901 2.191 -7.830 1.00 98.81 78 LEU A C 1
ATOM 603 O O . LEU A 1 78 ? -5.437 2.290 -6.731 1.00 98.81 78 LEU A O 1
ATOM 607 N N . GLU A 1 79 ? -5.226 2.997 -8.846 1.00 98.75 79 GLU A N 1
ATOM 608 C CA . GLU A 1 79 ? -6.247 4.048 -8.741 1.00 98.75 79 GLU A CA 1
ATOM 609 C C . GLU A 1 79 ? -7.641 3.471 -8.494 1.00 98.75 79 GLU A C 1
ATOM 611 O O . GLU A 1 79 ? -8.300 3.878 -7.539 1.00 98.75 79 GLU A O 1
ATOM 616 N N . GLN A 1 80 ? -8.057 2.470 -9.276 1.00 98.81 80 GLN A N 1
ATOM 617 C CA . GLN A 1 80 ? -9.336 1.778 -9.071 1.00 98.81 80 GLN A CA 1
ATOM 618 C C . GLN A 1 80 ? -9.410 1.106 -7.699 1.00 98.81 80 GLN A C 1
ATOM 620 O O . GLN A 1 80 ? -10.447 1.174 -7.027 1.00 98.81 80 GLN A O 1
ATOM 625 N N . TRP A 1 81 ? -8.310 0.486 -7.268 1.00 98.81 81 TRP A N 1
ATOM 626 C CA . TRP A 1 81 ? -8.231 -0.148 -5.963 1.00 98.81 81 TRP A CA 1
ATOM 627 C C . TRP A 1 81 ? -8.378 0.878 -4.838 1.00 98.81 81 TRP A C 1
ATOM 629 O O . TRP A 1 81 ? -9.220 0.710 -3.957 1.00 98.81 81 TRP A O 1
ATOM 639 N N . LEU A 1 82 ? -7.623 1.982 -4.890 1.00 98.75 82 LEU A N 1
ATOM 640 C CA . LEU A 1 82 ? -7.685 3.042 -3.882 1.00 98.75 82 LEU A CA 1
ATOM 641 C C . LEU A 1 82 ? -9.060 3.707 -3.852 1.00 98.75 82 LEU A C 1
ATOM 643 O O . LEU A 1 82 ? -9.618 3.865 -2.768 1.00 98.75 82 LEU A O 1
ATOM 647 N N . ASP A 1 83 ? -9.633 4.060 -5.003 1.00 98.56 83 ASP A N 1
ATOM 648 C CA . ASP A 1 83 ? -10.967 4.663 -5.054 1.00 98.56 83 ASP A CA 1
ATOM 649 C C . ASP A 1 83 ? -12.018 3.736 -4.426 1.00 98.56 83 ASP A C 1
ATOM 651 O O . ASP A 1 83 ? -12.832 4.193 -3.620 1.00 98.56 83 ASP A O 1
ATOM 655 N N . THR A 1 84 ? -11.959 2.430 -4.704 1.00 98.62 84 THR A N 1
ATOM 656 C CA . THR A 1 84 ? -12.898 1.459 -4.125 1.00 98.62 84 THR A CA 1
ATOM 657 C C . THR A 1 84 ? -12.681 1.289 -2.618 1.00 98.62 84 THR A C 1
ATOM 659 O O . THR A 1 84 ? -13.621 1.426 -1.833 1.00 98.62 84 THR A O 1
ATOM 662 N N . VAL A 1 85 ? -11.445 1.045 -2.171 1.00 98.50 85 VAL A N 1
ATOM 663 C CA . VAL A 1 85 ? -11.133 0.812 -0.749 1.00 98.50 85 VAL A CA 1
ATOM 664 C C . VAL A 1 85 ? -11.444 2.038 0.111 1.00 98.50 85 VAL A C 1
ATOM 666 O O . VAL A 1 85 ? -11.979 1.898 1.220 1.00 98.50 85 VAL A O 1
ATOM 669 N N . LEU A 1 86 ? -11.147 3.239 -0.393 1.00 98.25 86 LEU A N 1
ATOM 670 C CA . LEU A 1 86 ? -11.417 4.496 0.304 1.00 98.25 86 LEU A CA 1
ATOM 671 C C . LEU A 1 86 ? -12.915 4.818 0.360 1.00 98.25 86 LEU A C 1
ATOM 673 O O . LEU A 1 86 ? -13.360 5.359 1.375 1.00 98.25 86 LEU A O 1
ATOM 677 N N . ALA A 1 87 ? -13.683 4.485 -0.682 1.00 97.81 87 ALA A N 1
ATOM 678 C CA . ALA A 1 87 ? -15.124 4.728 -0.728 1.00 97.81 87 ALA A CA 1
ATOM 679 C C . ALA A 1 87 ? -15.938 3.716 0.093 1.00 97.81 87 ALA A C 1
ATOM 681 O O . ALA A 1 87 ? -16.977 4.075 0.645 1.00 97.81 87 ALA A O 1
ATOM 682 N N . SER A 1 88 ? -15.484 2.464 0.178 1.00 96.94 88 SER A N 1
ATOM 683 C CA . SER A 1 88 ? -16.310 1.351 0.667 1.00 96.94 88 SER A CA 1
ATOM 684 C C . SER A 1 88 ? -15.932 0.819 2.049 1.00 96.94 88 SER A C 1
ATOM 686 O O . SER A 1 88 ? -16.602 -0.079 2.548 1.00 96.94 88 SER A O 1
ATOM 688 N N . SER A 1 89 ? -14.881 1.332 2.694 1.00 97.62 89 SER A N 1
ATOM 689 C CA . SER A 1 89 ? -14.454 0.822 4.005 1.00 97.62 89 SER A CA 1
ATOM 690 C C . SER A 1 89 ? -13.784 1.880 4.877 1.00 97.62 89 SER A C 1
ATOM 692 O O . SER A 1 89 ? -13.500 2.982 4.413 1.00 97.62 89 SER A O 1
ATOM 694 N N . GLN A 1 90 ? -13.456 1.517 6.120 1.00 97.06 90 GLN A N 1
ATOM 695 C CA . GLN A 1 90 ? -12.523 2.237 7.001 1.00 97.06 90 GLN A CA 1
ATOM 696 C C . GLN A 1 90 ? -11.211 1.460 7.215 1.00 97.06 90 GLN A C 1
ATOM 698 O O . GLN A 1 90 ? -10.440 1.781 8.109 1.00 97.06 90 GLN A O 1
ATOM 703 N N . LYS A 1 91 ? -10.939 0.428 6.410 1.00 98.06 91 LYS A N 1
ATOM 704 C CA . LYS A 1 91 ? -9.772 -0.440 6.602 1.00 98.06 91 LYS A CA 1
ATOM 705 C C . LYS A 1 91 ? -8.475 0.318 6.323 1.00 98.06 91 LYS A C 1
ATOM 707 O O . LYS A 1 91 ? -8.442 1.175 5.432 1.00 98.06 91 LYS A O 1
ATOM 712 N N . GLY A 1 92 ? -7.429 0.016 7.092 1.00 97.94 92 GLY A N 1
ATOM 713 C CA . GLY A 1 92 ? -6.077 0.513 6.834 1.00 97.94 92 GLY A CA 1
ATOM 714 C C . GLY A 1 92 ? -5.538 -0.005 5.500 1.00 97.94 92 GLY A C 1
ATOM 715 O O . GLY A 1 92 ? -6.060 -0.973 4.949 1.00 97.94 92 GLY A O 1
ATOM 716 N N . ILE A 1 93 ? -4.482 0.630 4.989 1.00 98.38 93 ILE A N 1
ATOM 717 C CA . ILE A 1 93 ? -3.887 0.283 3.691 1.00 98.38 93 ILE A CA 1
ATOM 718 C C . ILE A 1 93 ? -2.404 -0.025 3.877 1.00 98.38 93 ILE A C 1
ATOM 720 O O . ILE A 1 93 ? -1.697 0.745 4.528 1.00 98.38 93 ILE A O 1
ATOM 724 N N . LYS A 1 94 ? -1.925 -1.103 3.258 1.00 98.56 94 LYS A N 1
ATOM 725 C CA . LYS A 1 94 ? -0.509 -1.410 3.060 1.00 98.56 94 LYS A CA 1
ATOM 726 C C . LYS A 1 94 ? -0.265 -1.692 1.578 1.00 98.56 94 LYS A C 1
ATOM 728 O O . LYS A 1 94 ? -0.915 -2.556 1.008 1.00 98.56 94 LYS A O 1
ATOM 733 N N . LEU A 1 95 ? 0.658 -0.959 0.966 1.00 98.75 95 LEU A N 1
ATOM 734 C CA . LEU A 1 95 ? 1.075 -1.182 -0.419 1.00 98.75 95 LEU A CA 1
ATOM 735 C C . LEU A 1 95 ? 2.462 -1.821 -0.429 1.00 98.75 95 LEU A C 1
ATOM 737 O O . LEU A 1 95 ? 3.395 -1.228 0.120 1.00 98.75 95 LEU A O 1
ATOM 741 N N . ASP A 1 96 ? 2.595 -3.001 -1.032 1.00 98.69 96 ASP A N 1
ATOM 742 C CA . ASP A 1 96 ? 3.865 -3.715 -1.177 1.00 98.69 96 ASP A CA 1
ATOM 743 C C . ASP A 1 96 ? 4.456 -3.585 -2.583 1.00 98.69 96 ASP A C 1
ATOM 745 O O . ASP A 1 96 ? 4.047 -4.245 -3.536 1.00 98.69 96 ASP A O 1
ATOM 749 N N . PHE A 1 97 ? 5.460 -2.722 -2.721 1.00 98.44 97 PHE A N 1
ATOM 750 C CA . PHE A 1 97 ? 6.098 -2.444 -3.997 1.00 98.44 97 PHE A CA 1
ATOM 751 C C . PHE A 1 97 ? 7.049 -3.560 -4.422 1.00 98.44 97 PHE A C 1
ATOM 753 O O . PHE A 1 97 ? 8.044 -3.857 -3.757 1.00 98.44 97 PHE A O 1
ATOM 760 N N . LYS A 1 98 ? 6.789 -4.109 -5.611 1.00 96.56 98 LYS A N 1
ATOM 761 C CA . LYS A 1 98 ? 7.605 -5.159 -6.243 1.00 96.56 98 LYS A CA 1
ATOM 762 C C . LYS A 1 98 ? 8.663 -4.618 -7.201 1.00 96.56 98 LYS A C 1
ATOM 764 O O . LYS A 1 98 ? 9.515 -5.373 -7.657 1.00 96.56 98 LYS A O 1
ATOM 769 N N . SER A 1 99 ? 8.622 -3.320 -7.502 1.00 95.38 99 SER A N 1
ATOM 770 C CA . SER A 1 99 ? 9.613 -2.625 -8.325 1.00 95.38 99 SER A CA 1
ATOM 771 C C . SER A 1 99 ? 9.778 -1.178 -7.878 1.00 95.38 99 SER A C 1
ATOM 773 O O . SER A 1 99 ? 8.802 -0.512 -7.533 1.00 95.38 99 SER A O 1
ATOM 775 N N . ILE A 1 100 ? 11.007 -0.660 -7.972 1.00 97.38 100 ILE A N 1
ATOM 776 C CA . ILE A 1 100 ? 11.294 0.756 -7.719 1.00 97.38 100 ILE A CA 1
ATOM 777 C C . ILE A 1 100 ? 10.566 1.682 -8.703 1.00 97.38 100 ILE A C 1
ATOM 779 O O . ILE A 1 100 ? 10.159 2.780 -8.332 1.00 97.38 100 ILE A O 1
ATOM 783 N N . THR A 1 101 ? 10.346 1.229 -9.941 1.00 96.62 101 THR A N 1
ATOM 784 C CA . THR A 1 101 ? 9.702 2.031 -10.994 1.00 96.62 101 THR A CA 1
ATOM 785 C C . THR A 1 101 ? 8.229 2.313 -10.705 1.00 96.62 101 THR A C 1
ATOM 787 O O . THR A 1 101 ? 7.701 3.323 -11.162 1.00 96.62 101 THR A O 1
ATOM 790 N N . ALA A 1 102 ? 7.577 1.475 -9.895 1.00 98.12 102 ALA A N 1
ATOM 791 C CA . ALA A 1 102 ? 6.187 1.664 -9.498 1.00 98.12 102 ALA A CA 1
ATOM 792 C C . ALA A 1 102 ? 6.019 2.639 -8.320 1.00 98.12 102 ALA A C 1
ATOM 794 O O . ALA A 1 102 ? 4.921 3.156 -8.117 1.00 98.12 102 ALA A O 1
ATOM 795 N N . VAL A 1 103 ? 7.081 2.908 -7.549 1.00 98.50 103 VAL A N 1
ATOM 796 C CA . VAL A 1 103 ? 7.010 3.696 -6.307 1.00 98.50 103 VAL A CA 1
ATOM 797 C C . VAL A 1 103 ? 6.596 5.135 -6.598 1.00 98.50 103 VAL A C 1
ATOM 799 O O . VAL A 1 103 ? 5.569 5.576 -6.095 1.00 98.50 103 VAL A O 1
ATOM 802 N N . GLY A 1 104 ? 7.340 5.848 -7.450 1.00 98.31 104 GLY A N 1
ATOM 803 C CA . GLY A 1 104 ? 7.083 7.264 -7.753 1.00 98.31 104 GLY A CA 1
ATOM 804 C C . GLY A 1 104 ? 5.640 7.540 -8.203 1.00 98.31 104 GLY A C 1
ATOM 805 O O . GLY A 1 104 ? 4.918 8.231 -7.484 1.00 98.31 104 GLY A O 1
ATOM 806 N N . PRO A 1 105 ? 5.166 6.932 -9.310 1.00 98.44 105 PRO A N 1
ATOM 807 C CA . PRO A 1 105 ? 3.802 7.149 -9.802 1.00 98.44 105 PRO A CA 1
ATOM 808 C C . PRO A 1 105 ? 2.708 6.799 -8.779 1.00 98.44 105 PRO A C 1
ATOM 810 O O . PRO A 1 105 ? 1.666 7.454 -8.719 1.00 98.44 105 PRO A O 1
ATOM 813 N N . SER A 1 106 ? 2.944 5.785 -7.943 1.00 98.75 106 SER A N 1
ATOM 814 C CA . SER A 1 106 ? 2.000 5.380 -6.896 1.00 98.75 106 SER A CA 1
ATOM 815 C C . SER A 1 106 ? 1.943 6.372 -5.740 1.00 98.75 106 SER A C 1
ATOM 817 O O . SER A 1 106 ? 0.859 6.672 -5.236 1.00 98.75 106 SER A O 1
ATOM 819 N N . LEU A 1 107 ? 3.094 6.905 -5.322 1.00 98.62 107 LEU A N 1
ATOM 820 C CA . LEU A 1 107 ? 3.162 7.936 -4.292 1.00 98.62 107 LEU A CA 1
ATOM 821 C C . LEU A 1 107 ? 2.567 9.259 -4.783 1.00 98.62 107 LEU A C 1
ATOM 823 O O . LEU A 1 107 ? 1.849 9.902 -4.022 1.00 98.62 107 LEU A O 1
ATOM 827 N N . ASP A 1 108 ? 2.776 9.629 -6.049 1.00 98.50 108 ASP A N 1
ATOM 828 C CA . ASP A 1 108 ? 2.143 10.805 -6.658 1.00 98.50 108 ASP A CA 1
ATOM 829 C C . ASP A 1 108 ? 0.613 10.678 -6.656 1.00 98.50 108 ASP A C 1
ATOM 831 O O . ASP A 1 108 ? -0.111 11.620 -6.320 1.00 98.50 108 ASP A O 1
ATOM 835 N N . LEU A 1 109 ? 0.091 9.495 -6.996 1.00 98.62 109 LEU A N 1
ATOM 836 C CA . LEU A 1 109 ? -1.337 9.209 -6.903 1.00 98.62 109 LEU A CA 1
ATOM 837 C C . LEU A 1 109 ? -1.840 9.319 -5.457 1.00 98.62 109 LEU A C 1
ATOM 839 O O . LEU A 1 109 ? -2.807 10.042 -5.216 1.00 98.62 109 LEU A O 1
ATOM 843 N N . LEU A 1 110 ? -1.180 8.658 -4.500 1.00 98.12 110 LEU A N 1
ATOM 844 C CA . LEU A 1 110 ? -1.537 8.749 -3.081 1.00 98.12 110 LEU A CA 1
ATOM 845 C C . LEU A 1 110 ? -1.540 10.198 -2.596 1.00 98.12 110 LEU A C 1
ATOM 847 O O . LEU A 1 110 ? -2.515 10.626 -1.984 1.00 98.12 110 LEU A O 1
ATOM 851 N N . ARG A 1 111 ? -0.502 10.972 -2.925 1.00 98.06 111 ARG A N 1
ATOM 852 C CA . ARG A 1 111 ? -0.386 12.383 -2.557 1.00 98.06 111 ARG A CA 1
ATOM 853 C C . ARG A 1 111 ? -1.558 13.198 -3.088 1.00 98.06 111 ARG A C 1
ATOM 855 O O . ARG A 1 111 ? -2.204 13.895 -2.310 1.00 98.06 111 ARG A O 1
ATOM 862 N N . ARG A 1 112 ? -1.896 13.051 -4.374 1.00 98.12 112 ARG A N 1
ATOM 863 C CA . ARG A 1 112 ? -3.058 13.726 -4.978 1.00 98.12 112 ARG A CA 1
ATOM 864 C C . ARG A 1 112 ? -4.363 13.373 -4.265 1.00 98.12 112 ARG A C 1
ATOM 866 O O . ARG A 1 112 ? -5.167 14.262 -3.991 1.00 98.12 112 ARG A O 1
ATOM 873 N N . LEU A 1 113 ? -4.587 12.096 -3.945 1.00 97.81 113 LEU A N 1
ATOM 874 C CA . LEU A 1 113 ? -5.796 11.655 -3.239 1.00 97.81 113 LEU A CA 1
ATOM 875 C C . LEU A 1 113 ? -5.829 12.162 -1.786 1.00 97.81 113 LEU A C 1
ATOM 877 O O . LEU A 1 113 ? -6.899 12.510 -1.279 1.00 97.81 113 LEU A O 1
ATOM 881 N N . THR A 1 114 ? -4.680 12.238 -1.118 1.00 96.69 114 THR A N 1
ATOM 882 C CA . THR A 1 114 ? -4.538 12.804 0.231 1.00 96.69 114 THR A CA 1
ATOM 883 C C . THR A 1 114 ? -4.800 14.304 0.244 1.00 96.69 114 THR A C 1
ATOM 885 O O . THR A 1 114 ? -5.598 14.765 1.058 1.00 96.69 114 THR A O 1
ATOM 888 N N . ASP A 1 115 ? -4.218 15.059 -0.690 1.00 96.75 115 ASP A N 1
ATOM 889 C CA . ASP A 1 115 ? -4.432 16.505 -0.825 1.00 96.75 115 ASP A CA 1
ATOM 890 C C . ASP A 1 115 ? -5.891 16.829 -1.199 1.00 96.75 115 ASP A C 1
ATOM 892 O O . ASP A 1 115 ? -6.457 17.812 -0.720 1.00 96.75 115 ASP A O 1
ATOM 896 N N . ALA A 1 116 ? -6.552 15.954 -1.966 1.00 97.50 116 ALA A N 1
ATOM 897 C CA . ALA A 1 116 ? -7.995 16.014 -2.222 1.00 97.50 116 ALA A CA 1
ATOM 898 C C . ALA A 1 116 ? -8.858 15.616 -1.005 1.00 97.50 116 ALA A C 1
ATOM 900 O O . ALA A 1 116 ? -10.089 15.613 -1.076 1.00 97.50 116 ALA A O 1
ATOM 901 N N . GLY A 1 117 ? -8.239 15.233 0.113 1.00 95.81 117 GLY A N 1
ATOM 902 C CA . GLY A 1 117 ? -8.918 14.829 1.336 1.00 95.81 117 GLY A CA 1
ATOM 903 C C . GLY A 1 117 ? -9.651 13.493 1.230 1.00 95.81 117 GLY A C 1
ATOM 904 O O . GLY A 1 117 ? -10.551 13.259 2.039 1.00 95.81 117 GLY A O 1
ATOM 905 N N . LYS A 1 118 ? -9.315 12.627 0.263 1.00 96.50 118 LYS A N 1
ATOM 906 C CA . LYS A 1 118 ? -9.881 11.270 0.139 1.00 96.50 118 LYS A CA 1
ATOM 907 C C . LYS A 1 118 ? -9.212 10.294 1.111 1.00 96.50 118 LYS A C 1
ATOM 909 O O . LYS A 1 118 ? -9.894 9.522 1.784 1.00 96.50 118 LYS A O 1
ATOM 914 N N . VAL A 1 119 ? -7.885 10.350 1.235 1.00 96.38 119 VAL A N 1
ATOM 915 C CA . VAL A 1 119 ? -7.136 9.490 2.164 1.00 96.38 119 VAL A CA 1
ATOM 916 C C . VAL A 1 119 ? -7.175 10.102 3.566 1.00 96.38 119 VAL A C 1
ATOM 918 O O . VAL A 1 119 ? -6.525 11.104 3.850 1.00 96.38 119 VAL A O 1
ATOM 921 N N . ARG A 1 120 ? -7.962 9.499 4.462 1.00 94.38 120 ARG A N 1
ATOM 922 C CA . ARG A 1 120 ? -8.126 9.941 5.867 1.00 94.38 120 ARG A CA 1
ATOM 923 C C . ARG A 1 120 ? -7.790 8.846 6.874 1.00 94.38 120 ARG A C 1
ATOM 925 O O . ARG A 1 120 ? -8.379 8.774 7.949 1.00 94.38 120 ARG A O 1
ATOM 932 N N . ARG A 1 121 ? -6.890 7.948 6.488 1.00 95.06 121 ARG A N 1
ATOM 933 C CA . ARG A 1 121 ? -6.542 6.747 7.243 1.00 95.06 121 ARG A CA 1
ATOM 934 C C . ARG A 1 121 ? -5.058 6.411 7.079 1.00 95.06 121 ARG A C 1
ATOM 936 O O . ARG A 1 121 ? -4.433 6.925 6.151 1.00 95.06 121 ARG A O 1
ATOM 943 N N . PRO A 1 122 ? -4.494 5.572 7.957 1.00 95.62 122 PRO A N 1
ATOM 944 C CA . PRO A 1 122 ? -3.103 5.147 7.880 1.00 95.62 122 PRO A CA 1
ATOM 945 C C . PRO A 1 122 ? -2.798 4.408 6.573 1.00 95.62 122 PRO A C 1
ATOM 947 O O . PRO A 1 122 ? -3.547 3.516 6.169 1.00 95.62 122 PRO A O 1
ATOM 950 N N . VAL A 1 123 ? -1.663 4.758 5.965 1.00 97.25 123 VAL A N 1
ATOM 951 C CA . VAL A 1 123 ? -1.089 4.074 4.800 1.00 97.25 123 VAL A CA 1
ATOM 952 C C . VAL A 1 123 ? 0.308 3.586 5.164 1.00 97.25 123 VAL A C 1
ATOM 954 O O . VAL A 1 123 ? 1.123 4.343 5.706 1.00 97.25 123 VAL A O 1
ATOM 957 N N . TRP A 1 124 ? 0.560 2.310 4.899 1.00 98.12 124 TRP A N 1
ATOM 958 C CA . TRP A 1 124 ? 1.855 1.664 5.039 1.00 98.12 124 TRP A CA 1
ATOM 959 C C . TRP A 1 124 ? 2.471 1.466 3.660 1.00 98.12 124 TRP A C 1
ATOM 961 O O . TRP A 1 124 ? 1.797 1.025 2.732 1.00 98.12 124 TRP A O 1
ATOM 971 N N . ILE A 1 125 ? 3.751 1.799 3.539 1.00 98.44 125 ILE A N 1
ATOM 972 C CA . ILE A 1 125 ? 4.525 1.657 2.308 1.00 98.44 125 ILE A CA 1
ATOM 973 C C . ILE A 1 125 ? 5.611 0.617 2.566 1.00 98.44 125 ILE A C 1
ATOM 975 O O . ILE A 1 125 ? 6.506 0.816 3.393 1.00 98.44 125 ILE A O 1
ATOM 979 N N . ASN A 1 126 ? 5.483 -0.516 1.884 1.00 98.62 126 ASN A N 1
ATOM 980 C CA . ASN A 1 126 ? 6.321 -1.694 2.025 1.00 98.62 126 ASN A CA 1
ATOM 981 C C . ASN A 1 126 ? 7.131 -1.917 0.752 1.00 98.62 126 ASN A C 1
ATOM 983 O O . ASN A 1 126 ? 6.659 -1.647 -0.347 1.00 98.62 126 ASN A O 1
ATOM 987 N N . ALA A 1 127 ? 8.344 -2.424 0.915 1.00 98.00 127 ALA A N 1
ATOM 988 C CA . ALA A 1 127 ? 9.106 -3.033 -0.162 1.00 98.00 127 ALA A CA 1
ATOM 989 C C . ALA A 1 127 ? 10.175 -3.937 0.448 1.00 98.00 127 ALA A C 1
ATOM 991 O O . ALA A 1 127 ? 10.735 -3.633 1.509 1.00 98.00 127 ALA A O 1
ATOM 992 N N . ASN A 1 128 ? 10.518 -5.011 -0.255 1.00 96.06 128 ASN A N 1
ATOM 993 C CA . ASN A 1 128 ? 11.681 -5.820 0.086 1.00 96.06 128 ASN A CA 1
ATOM 994 C C . ASN A 1 128 ? 12.945 -5.115 -0.411 1.00 96.06 128 ASN A C 1
ATOM 996 O O . ASN A 1 128 ? 13.326 -5.272 -1.567 1.00 96.06 128 ASN A O 1
ATOM 1000 N N . ILE A 1 129 ? 13.566 -4.311 0.457 1.00 96.50 129 ILE A N 1
ATOM 1001 C CA . ILE A 1 129 ? 14.762 -3.506 0.145 1.00 96.50 129 ILE A CA 1
ATOM 1002 C C . ILE A 1 129 ? 16.056 -4.103 0.705 1.00 96.50 129 ILE A C 1
ATOM 1004 O O . ILE A 1 129 ? 17.146 -3.582 0.469 1.00 96.50 129 ILE A O 1
ATOM 1008 N N . LEU A 1 130 ? 15.938 -5.175 1.490 1.00 94.25 130 LEU A N 1
ATOM 1009 C CA . LEU A 1 130 ? 17.060 -5.908 2.056 1.00 94.25 130 LEU A CA 1
ATOM 1010 C C . LEU A 1 130 ? 17.170 -7.271 1.384 1.00 94.25 130 LEU A C 1
ATOM 1012 O O . LEU A 1 130 ? 16.173 -7.955 1.157 1.00 94.25 130 LEU A O 1
ATOM 1016 N N . LYS A 1 131 ? 18.399 -7.703 1.115 1.00 89.81 131 LYS A N 1
ATOM 1017 C CA . LYS A 1 131 ? 18.650 -9.065 0.657 1.00 89.81 131 LYS A CA 1
ATOM 1018 C C . LYS A 1 131 ? 18.392 -10.048 1.799 1.00 89.81 131 LYS A C 1
ATOM 1020 O O . LYS A 1 131 ? 19.028 -9.949 2.849 1.00 89.81 131 LYS A O 1
ATOM 1025 N N . GLY A 1 132 ? 17.485 -11.000 1.598 1.00 86.56 132 GLY A N 1
ATOM 1026 C CA . GLY A 1 132 ? 17.235 -12.042 2.586 1.00 86.56 132 GLY A CA 1
ATOM 1027 C C . GLY A 1 132 ? 18.305 -13.138 2.614 1.00 86.56 132 GLY A C 1
ATOM 1028 O O . GLY A 1 132 ? 19.110 -13.281 1.683 1.00 86.56 132 GLY A O 1
ATOM 1029 N N . PRO A 1 133 ? 18.324 -13.942 3.690 1.00 81.31 133 PRO A N 1
ATOM 1030 C CA . PRO A 1 133 ? 19.222 -15.082 3.799 1.00 81.31 133 PRO A CA 1
ATOM 1031 C C . PRO A 1 133 ? 18.912 -16.115 2.708 1.00 81.31 133 PRO A C 1
ATOM 1033 O O . PRO A 1 133 ? 17.757 -16.335 2.350 1.00 81.31 133 PRO A O 1
ATOM 1036 N N . ASN A 1 134 ? 19.955 -16.776 2.199 1.00 74.12 134 ASN A N 1
ATOM 1037 C CA . ASN A 1 134 ? 19.859 -17.814 1.163 1.00 74.12 134 ASN A CA 1
ATOM 1038 C C . ASN A 1 134 ? 19.287 -17.344 -0.189 1.00 74.12 134 ASN A C 1
ATOM 1040 O O . ASN A 1 134 ? 18.873 -18.176 -0.991 1.00 74.12 134 ASN A O 1
ATOM 1044 N N . MET A 1 135 ? 19.307 -16.038 -0.476 1.00 76.44 135 MET A N 1
ATOM 1045 C CA . MET A 1 135 ? 18.947 -15.486 -1.787 1.00 76.44 135 MET A CA 1
ATOM 1046 C C . MET A 1 135 ? 20.162 -15.474 -2.731 1.00 76.44 135 MET A C 1
ATOM 1048 O O . MET A 1 135 ? 21.041 -14.616 -2.583 1.00 76.44 135 MET A O 1
ATOM 1052 N N . PRO A 1 136 ? 20.262 -16.381 -3.722 1.00 74.50 136 PRO A N 1
ATOM 1053 C CA . PRO A 1 136 ? 21.367 -16.345 -4.680 1.00 74.50 136 PRO A CA 1
ATOM 1054 C C . PRO A 1 136 ? 21.247 -15.160 -5.648 1.00 74.50 136 PRO A C 1
ATOM 1056 O O . PRO A 1 136 ? 22.260 -14.658 -6.128 1.00 74.50 136 PRO A O 1
ATOM 1059 N N . ILE A 1 137 ? 20.023 -14.685 -5.891 1.00 78.12 137 ILE A N 1
ATOM 1060 C CA . ILE A 1 137 ? 19.709 -13.602 -6.823 1.00 78.12 137 ILE A CA 1
ATOM 1061 C C . ILE A 1 137 ? 19.264 -12.377 -6.020 1.00 78.12 137 ILE A C 1
ATOM 1063 O O . ILE A 1 137 ? 18.456 -12.494 -5.100 1.00 78.12 137 ILE A O 1
ATOM 1067 N N . SER A 1 138 ? 19.826 -11.219 -6.363 1.00 77.81 138 SER A N 1
ATOM 1068 C CA . SER A 1 138 ? 19.409 -9.914 -5.846 1.00 77.81 138 SER A CA 1
ATOM 1069 C C . SER A 1 138 ? 18.174 -9.470 -6.629 1.00 77.81 138 SER A C 1
ATOM 1071 O O . SER A 1 138 ? 18.247 -9.254 -7.838 1.00 77.81 138 SER A O 1
ATOM 1073 N N . ILE A 1 139 ? 17.032 -9.446 -5.948 1.00 84.94 139 ILE A N 1
ATOM 1074 C CA . ILE A 1 139 ? 15.725 -9.038 -6.495 1.00 84.94 139 ILE A CA 1
ATOM 1075 C C . ILE A 1 139 ? 15.089 -7.932 -5.645 1.00 84.94 139 ILE A C 1
ATOM 1077 O O . ILE A 1 139 ? 13.924 -7.593 -5.827 1.00 84.94 139 ILE A O 1
ATOM 1081 N N . GLU A 1 140 ? 15.835 -7.413 -4.670 1.00 91.44 140 GLU A N 1
ATOM 1082 C CA . GLU A 1 140 ? 15.389 -6.348 -3.789 1.00 91.44 140 GLU A CA 1
ATOM 1083 C C . GLU A 1 140 ? 15.165 -5.041 -4.554 1.00 91.44 140 GLU A C 1
ATOM 1085 O O . GLU A 1 140 ? 15.890 -4.684 -5.484 1.00 91.44 140 GLU A O 1
ATOM 1090 N N . VAL A 1 141 ? 14.160 -4.292 -4.112 1.00 95.62 141 VAL A N 1
ATOM 1091 C CA . VAL A 1 141 ? 13.942 -2.910 -4.532 1.00 95.62 141 VAL A CA 1
ATOM 1092 C C . VAL A 1 141 ? 15.114 -2.062 -4.032 1.00 95.62 141 VAL A C 1
ATOM 1094 O O . VAL A 1 141 ? 15.582 -2.229 -2.906 1.00 95.62 141 VAL A O 1
ATOM 1097 N N . ASN A 1 142 ? 15.595 -1.123 -4.853 1.00 97.38 142 ASN A N 1
ATOM 1098 C CA . ASN A 1 142 ? 16.714 -0.261 -4.476 1.00 97.38 142 ASN A CA 1
ATOM 1099 C C . ASN A 1 142 ? 16.381 0.554 -3.209 1.00 97.38 142 ASN A C 1
ATOM 1101 O O . ASN A 1 142 ? 15.565 1.475 -3.253 1.00 97.38 142 ASN A O 1
ATOM 1105 N N . ALA A 1 143 ? 17.039 0.229 -2.091 1.00 97.44 143 ALA A N 1
ATOM 1106 C CA . ALA A 1 143 ? 16.755 0.806 -0.777 1.00 97.44 143 ALA A CA 1
ATOM 1107 C C . ALA A 1 143 ? 16.895 2.332 -0.741 1.00 97.44 143 ALA A C 1
ATOM 1109 O O . ALA A 1 143 ? 16.024 3.026 -0.220 1.00 97.44 143 ALA A O 1
ATOM 1110 N N . THR A 1 144 ? 17.984 2.863 -1.301 1.00 98.06 144 THR A N 1
ATOM 1111 C CA . THR A 1 144 ? 18.261 4.303 -1.287 1.00 98.06 144 THR A CA 1
ATOM 1112 C C . THR A 1 144 ? 17.218 5.068 -2.090 1.00 98.06 144 THR A C 1
ATOM 1114 O O . THR A 1 144 ? 16.680 6.054 -1.595 1.00 98.06 144 THR A O 1
ATOM 1117 N N . GLN A 1 145 ? 16.892 4.596 -3.296 1.00 98.31 145 GLN A N 1
ATOM 1118 C CA . GLN A 1 145 ? 15.871 5.227 -4.134 1.00 98.31 145 GLN A CA 1
ATOM 1119 C C . GLN A 1 145 ? 14.482 5.125 -3.499 1.00 98.31 145 GLN A C 1
ATOM 1121 O O . GLN A 1 145 ? 13.747 6.106 -3.497 1.00 98.31 145 GLN A O 1
ATOM 1126 N N . PHE A 1 146 ? 14.132 3.974 -2.918 1.00 98.62 146 PHE A N 1
ATOM 1127 C CA . PHE A 1 146 ? 12.847 3.778 -2.250 1.00 98.62 146 PHE A CA 1
ATOM 1128 C C . PHE A 1 146 ? 12.659 4.749 -1.080 1.00 98.62 146 PHE A C 1
ATOM 1130 O O . PHE A 1 146 ? 11.646 5.442 -1.008 1.00 98.62 146 PHE A O 1
ATOM 1137 N N . LEU A 1 147 ? 13.648 4.838 -0.185 1.00 98.50 147 LEU A N 1
ATOM 1138 C CA . LEU A 1 147 ? 13.582 5.729 0.973 1.00 98.50 147 LEU A CA 1
ATOM 1139 C C . LEU A 1 147 ? 13.556 7.205 0.557 1.00 98.50 147 LEU A C 1
ATOM 1141 O O . LEU A 1 147 ? 12.789 7.972 1.138 1.00 98.50 147 LEU A O 1
ATOM 1145 N N . ALA A 1 148 ? 14.343 7.587 -0.456 1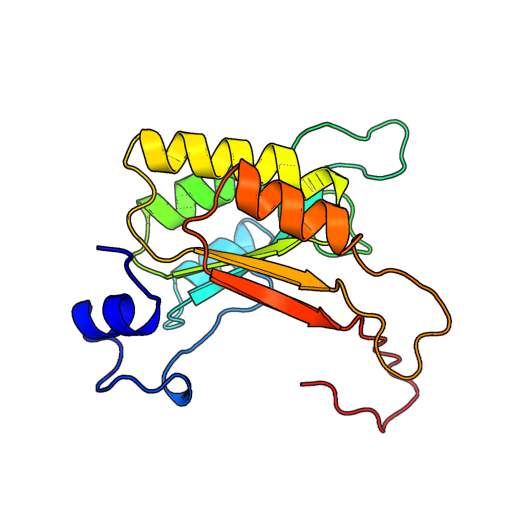.00 98.44 148 ALA A N 1
ATOM 1146 C CA . ALA A 1 148 ? 14.347 8.947 -0.991 1.00 98.44 148 ALA A CA 1
ATOM 1147 C C . ALA A 1 148 ? 12.977 9.326 -1.576 1.00 98.44 148 ALA A C 1
ATOM 1149 O O . ALA A 1 148 ? 12.401 10.326 -1.160 1.00 98.44 148 ALA A O 1
ATOM 1150 N N . LEU A 1 149 ? 12.403 8.483 -2.443 1.00 98.50 149 LEU A N 1
ATOM 1151 C CA . LEU A 1 149 ? 11.086 8.730 -3.042 1.00 98.50 149 LEU A CA 1
ATOM 1152 C C . LEU A 1 149 ? 9.981 8.849 -1.987 1.00 98.50 149 LEU A C 1
ATOM 1154 O O . LEU A 1 149 ? 9.155 9.755 -2.059 1.00 98.50 149 LEU A O 1
ATOM 1158 N N . VAL A 1 150 ? 9.963 7.972 -0.976 1.00 98.19 150 VAL A N 1
ATOM 1159 C CA . VAL A 1 150 ? 8.958 8.073 0.095 1.00 98.19 150 VAL A CA 1
ATOM 1160 C C . VAL A 1 150 ? 9.133 9.363 0.895 1.00 98.19 150 VAL A C 1
ATOM 1162 O O . VAL A 1 150 ? 8.147 10.039 1.185 1.00 98.19 150 VAL A O 1
ATOM 1165 N N . GLN A 1 151 ? 10.372 9.726 1.231 1.00 97.69 151 GLN A N 1
ATOM 1166 C CA . GLN A 1 151 ? 10.660 10.947 1.977 1.00 97.69 151 GLN A CA 1
ATOM 1167 C C . GLN A 1 151 ? 10.278 12.215 1.201 1.00 97.69 151 GLN A C 1
ATOM 1169 O O . GLN A 1 151 ? 9.788 13.169 1.806 1.00 97.69 151 GLN A O 1
ATOM 1174 N N . GLU A 1 152 ? 10.507 12.230 -0.110 1.00 97.69 152 GLU A N 1
ATOM 1175 C CA . GLU A 1 152 ? 10.250 13.379 -0.978 1.00 97.69 152 GLU A CA 1
ATOM 1176 C C . GLU A 1 152 ? 8.762 13.532 -1.318 1.00 97.69 152 GLU A C 1
ATOM 1178 O O . GLU A 1 152 ? 8.236 14.645 -1.264 1.00 97.69 152 GLU A O 1
ATOM 1183 N N . THR A 1 153 ? 8.070 12.432 -1.628 1.00 97.62 153 THR A N 1
ATOM 1184 C CA . THR A 1 153 ? 6.718 12.483 -2.208 1.00 97.62 153 THR A CA 1
ATOM 1185 C C . THR A 1 153 ? 5.603 12.266 -1.183 1.00 97.62 153 THR A C 1
ATOM 1187 O O . THR A 1 153 ? 4.544 12.888 -1.286 1.00 97.62 153 THR A O 1
ATOM 1190 N N . TYR A 1 154 ? 5.801 11.390 -0.190 1.00 96.62 154 TYR A N 1
ATOM 1191 C CA . TYR A 1 154 ? 4.734 10.995 0.743 1.00 96.62 154 TYR A CA 1
ATOM 1192 C C . TYR A 1 154 ? 5.249 10.666 2.168 1.00 96.62 154 TYR A C 1
ATOM 1194 O O . TYR A 1 154 ? 5.066 9.547 2.668 1.00 96.62 154 TYR A O 1
ATOM 1202 N N . PRO A 1 155 ? 5.898 11.628 2.861 1.00 94.75 155 PRO A N 1
ATOM 1203 C CA . PRO A 1 155 ? 6.573 11.412 4.150 1.00 94.75 155 PRO A CA 1
ATOM 1204 C C . PRO A 1 155 ? 5.637 11.117 5.338 1.00 94.75 155 PRO A C 1
ATOM 1206 O O . PRO A 1 155 ? 6.094 10.855 6.453 1.00 94.75 155 PRO A O 1
ATOM 1209 N N . GLU A 1 156 ? 4.322 11.214 5.153 1.00 88.25 156 GLU A N 1
ATOM 1210 C CA . GLU A 1 156 ? 3.302 10.882 6.148 1.00 88.25 156 GLU A CA 1
ATOM 1211 C C . GLU A 1 156 ? 3.055 9.375 6.318 1.00 88.25 156 GLU A C 1
ATOM 1213 O O . GLU A 1 156 ? 2.460 8.977 7.326 1.00 88.25 156 GLU A O 1
ATOM 1218 N N . ALA A 1 157 ? 3.502 8.545 5.372 1.00 94.69 157 ALA A N 1
ATOM 1219 C CA . ALA A 1 157 ? 3.335 7.099 5.445 1.00 94.69 157 ALA A CA 1
ATOM 1220 C C . ALA A 1 157 ? 4.154 6.451 6.570 1.00 94.69 157 ALA A C 1
ATOM 1222 O O . ALA A 1 157 ? 5.212 6.924 6.986 1.00 94.69 157 ALA A O 1
ATOM 1223 N N . THR A 1 158 ? 3.668 5.300 7.039 1.00 96.19 158 THR A N 1
ATOM 1224 C CA . THR A 1 158 ? 4.484 4.383 7.843 1.00 96.19 158 THR A CA 1
ATOM 1225 C C . THR A 1 158 ? 5.293 3.499 6.900 1.00 96.19 158 THR A C 1
ATOM 1227 O O . THR A 1 158 ? 4.724 2.844 6.033 1.00 96.19 158 THR A O 1
ATOM 1230 N N . LEU A 1 159 ? 6.613 3.471 7.059 1.00 97.12 159 LEU A N 1
ATOM 1231 C CA . LEU A 1 159 ? 7.473 2.557 6.310 1.00 97.12 159 LEU A CA 1
ATOM 1232 C C . LEU A 1 159 ? 7.461 1.167 6.950 1.00 97.12 159 LEU A C 1
ATOM 1234 O O . LEU A 1 159 ? 7.616 1.044 8.166 1.00 97.12 159 LEU A O 1
ATOM 1238 N N . SER A 1 160 ? 7.350 0.128 6.128 1.00 96.44 160 SER A N 1
ATOM 1239 C CA . SER A 1 160 ? 7.543 -1.267 6.534 1.00 96.44 160 SER A CA 1
ATOM 1240 C C . SER A 1 160 ? 8.523 -1.956 5.573 1.00 96.44 160 SER A C 1
ATOM 1242 O O . SER A 1 160 ? 8.098 -2.663 4.666 1.00 96.44 160 SER A O 1
ATOM 1244 N N . PRO A 1 161 ? 9.840 -1.704 5.680 1.00 96.31 161 PRO A N 1
ATOM 1245 C CA . PRO A 1 161 ? 10.826 -2.354 4.820 1.00 96.31 161 PRO A CA 1
ATOM 1246 C C . PRO A 1 161 ? 10.969 -3.841 5.169 1.00 96.31 161 PRO A C 1
ATOM 1248 O O . PRO A 1 161 ? 10.945 -4.215 6.343 1.00 96.31 161 PRO A O 1
ATOM 1251 N N . GLY A 1 162 ? 11.151 -4.672 4.145 1.00 93.81 162 GLY A N 1
ATOM 1252 C CA . GLY A 1 162 ? 11.282 -6.123 4.265 1.00 93.81 162 GLY A CA 1
ATOM 1253 C C . GLY A 1 162 ? 12.558 -6.685 3.639 1.00 93.81 162 GLY A C 1
ATOM 1254 O O . GLY A 1 162 ? 13.371 -5.969 3.042 1.00 93.81 162 GLY A O 1
ATOM 1255 N N . TRP A 1 163 ? 12.703 -8.001 3.772 1.00 93.06 163 TRP A N 1
ATOM 1256 C CA . TRP A 1 163 ? 13.777 -8.804 3.193 1.00 93.06 163 TRP A CA 1
ATOM 1257 C C . TRP A 1 163 ? 13.226 -9.589 2.009 1.00 93.06 163 TRP A C 1
ATOM 1259 O O . TRP A 1 163 ? 12.100 -10.076 2.063 1.00 93.06 163 TRP A O 1
ATOM 1269 N N . THR A 1 164 ? 14.016 -9.777 0.957 1.00 86.56 164 THR A N 1
ATOM 1270 C CA . THR A 1 164 ? 13.636 -10.695 -0.119 1.00 86.56 164 THR A CA 1
ATOM 1271 C C . THR A 1 164 ? 13.537 -12.122 0.410 1.00 86.56 164 THR A C 1
ATOM 1273 O O . THR A 1 164 ? 14.428 -12.605 1.103 1.00 86.56 164 THR A O 1
ATOM 1276 N N . THR A 1 165 ? 12.449 -12.811 0.087 1.00 77.38 165 THR A N 1
ATOM 1277 C CA . THR A 1 165 ? 12.232 -14.208 0.467 1.00 77.38 165 THR A CA 1
ATOM 1278 C C . THR A 1 165 ? 12.240 -15.080 -0.783 1.00 77.38 165 THR A C 1
ATOM 1280 O O . THR A 1 165 ? 11.688 -14.715 -1.822 1.00 77.38 165 THR A O 1
ATOM 1283 N N . LEU A 1 166 ? 12.881 -16.246 -0.699 1.00 65.75 166 LEU A N 1
ATOM 1284 C CA . LEU A 1 166 ? 12.746 -17.298 -1.699 1.00 65.75 166 LEU A CA 1
ATOM 1285 C C . LEU A 1 166 ? 11.955 -18.424 -1.058 1.00 65.75 166 LEU A C 1
ATOM 1287 O O . LEU A 1 166 ? 12.469 -19.166 -0.224 1.00 65.75 166 LEU A O 1
ATOM 1291 N N . TYR A 1 167 ? 10.705 -18.567 -1.478 1.00 52.44 167 TYR A N 1
ATOM 1292 C CA . TYR A 1 167 ? 9.933 -19.750 -1.152 1.00 52.44 167 TYR A CA 1
ATOM 1293 C C . TYR A 1 167 ? 10.189 -20.817 -2.220 1.00 52.44 167 TYR A C 1
ATOM 1295 O O . TYR A 1 167 ? 9.661 -20.737 -3.328 1.00 52.44 167 TYR A O 1
ATOM 1303 N 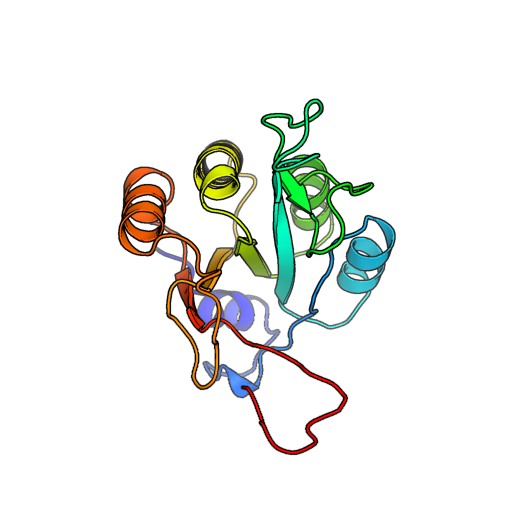N . VAL A 1 168 ? 11.029 -21.808 -1.902 1.00 55.06 168 VAL A N 1
ATOM 1304 C CA . VAL A 1 168 ? 11.179 -23.023 -2.717 1.00 55.06 168 VAL A CA 1
ATOM 1305 C C . VAL A 1 168 ? 10.364 -24.135 -2.049 1.00 55.06 168 VAL A C 1
ATOM 1307 O O . VAL A 1 168 ? 10.809 -24.653 -1.026 1.00 55.06 168 VAL A O 1
ATOM 1310 N N . PRO A 1 169 ? 9.217 -24.568 -2.613 1.00 45.38 169 PRO A N 1
ATOM 1311 C CA . PRO A 1 169 ? 8.377 -25.615 -2.013 1.00 45.38 169 PRO A CA 1
ATOM 1312 C C . PRO A 1 169 ? 9.108 -26.950 -1.765 1.00 45.38 169 PRO A C 1
ATOM 1314 O O . PRO A 1 169 ? 8.656 -27.776 -0.981 1.00 45.38 169 PRO A O 1
ATOM 1317 N N . LEU A 1 170 ? 10.245 -27.169 -2.435 1.00 54.56 170 LEU A N 1
ATOM 1318 C CA . LEU A 1 170 ? 11.075 -28.375 -2.353 1.00 54.56 170 LEU A CA 1
ATOM 1319 C C . LEU A 1 170 ? 12.106 -28.364 -1.206 1.00 54.56 170 LEU A C 1
ATOM 1321 O O . LEU A 1 170 ? 12.795 -29.365 -1.020 1.00 54.56 170 LEU A O 1
ATOM 1325 N N . LEU A 1 171 ? 12.234 -27.274 -0.439 1.00 48.59 171 LEU A N 1
ATOM 1326 C CA . LEU A 1 171 ? 13.141 -27.187 0.713 1.00 48.59 171 LEU A CA 1
ATOM 1327 C C . LEU A 1 171 ? 12.328 -26.887 1.986 1.00 48.59 171 LEU A C 1
ATOM 1329 O O . LEU A 1 171 ? 12.027 -25.728 2.261 1.00 48.59 171 LEU A O 1
ATOM 1333 N N . PRO A 1 172 ? 11.958 -27.908 2.782 1.00 44.19 172 PRO A N 1
ATOM 1334 C CA . PRO A 1 172 ? 10.909 -27.796 3.800 1.00 44.19 172 PRO A CA 1
ATOM 1335 C C . PRO A 1 172 ? 11.281 -26.998 5.061 1.00 44.19 172 PRO A C 1
ATOM 1337 O O . PRO A 1 172 ? 10.482 -26.955 5.986 1.00 44.19 172 PRO A O 1
ATOM 1340 N N . ASN A 1 173 ? 12.451 -26.357 5.134 1.00 45.81 173 ASN A N 1
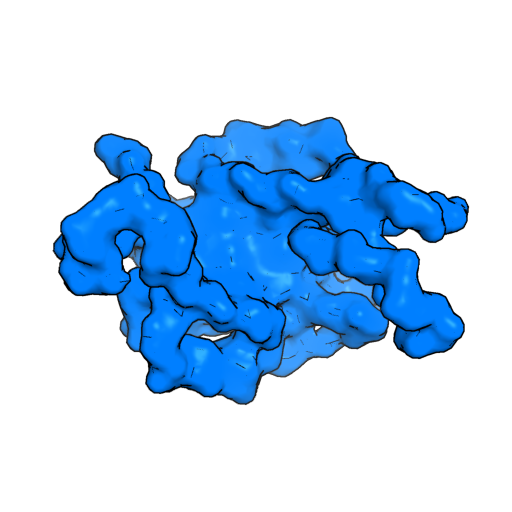ATOM 1341 C CA . ASN A 1 173 ? 12.916 -25.699 6.359 1.00 45.81 173 ASN A CA 1
ATOM 1342 C C . ASN A 1 173 ? 13.540 -24.331 6.092 1.00 45.81 173 ASN A C 1
ATOM 1344 O O . ASN A 1 173 ? 14.735 -24.110 6.283 1.00 45.81 173 ASN A O 1
ATOM 1348 N N . SER A 1 174 ? 12.723 -23.370 5.691 1.00 42.25 174 SER A N 1
ATOM 1349 C CA . SER A 1 174 ? 13.054 -21.968 5.928 1.00 42.25 174 SER A CA 1
ATOM 1350 C C . SER A 1 174 ? 11.774 -21.252 6.319 1.00 42.25 174 SER A C 1
ATOM 1352 O O . SER A 1 174 ? 10.960 -20.886 5.479 1.00 42.25 174 SER A O 1
ATOM 1354 N N . THR A 1 175 ? 11.551 -21.147 7.626 1.00 38.44 175 THR A N 1
ATOM 1355 C CA . THR A 1 175 ? 10.519 -20.282 8.187 1.00 38.44 175 THR A CA 1
ATOM 1356 C C . THR A 1 175 ? 10.900 -18.843 7.857 1.00 38.44 175 THR A C 1
ATOM 1358 O O . THR A 1 175 ? 11.979 -18.390 8.238 1.00 38.44 175 THR A O 1
ATOM 1361 N N . TYR A 1 176 ? 10.026 -18.135 7.150 1.00 45.28 176 TYR A N 1
ATOM 1362 C CA . TYR A 1 176 ? 10.124 -16.695 6.932 1.00 45.28 176 TYR A CA 1
ATOM 1363 C C . TYR A 1 176 ? 8.941 -16.048 7.667 1.00 45.28 176 TYR A C 1
ATOM 1365 O O . TYR A 1 176 ? 7.815 -16.528 7.530 1.00 45.28 176 TYR A O 1
ATOM 1373 N N . ILE A 1 177 ? 9.226 -15.043 8.502 1.00 36.38 177 ILE A N 1
ATOM 1374 C CA . ILE A 1 177 ? 8.230 -14.156 9.133 1.00 36.38 177 ILE A CA 1
ATOM 1375 C C . ILE A 1 177 ? 8.060 -12.942 8.228 1.00 36.38 177 ILE A C 1
ATOM 1377 O O . ILE A 1 177 ? 9.111 -12.445 7.757 1.00 36.38 177 ILE A O 1
#

Sequence (177 aa):
PRCRLLDYLLSLGQISQRDSLLVTWHHAANSQKDMRAALESDDMVLEADVNLEGPITANETGVPIMVHPPLIYSDNTLEQWLDTVLASSQKGIKLDFKSITAVGPSLDLLRRLTDAGKVRRPVWINANILKGPNMPISIEVNATQFLALVQETYPEATLSPGWTTLYVPLLPNSTYI

InterPro domains:
  IPR019356 Menorin-like domain [PF10223] (19-176)
  IPR019356 Menorin-like domain [PTHR21184] (4-176)

pLDDT: mean 91.88, std 13.98, range [36.38, 98.88]

Secondary structure (DSSP, 8-state):
----HHHHHHHTTSSSSS-GGG--EE----SHHHHHHHHHSS-SEEEEEEEESSTTSTT--S-EEE--TT----S-BHHHHHHHHHHH---EEEEEES-HHHHHHHHHHHHHHHHTT---S-EEEEEEEEPPTT-SS-----HHHHHHHHHHH-TTSEEEEEE-----TT-------

Organism: Myotis davidii (NCBI:txid225400)